Protein AF-A0A6L8KCR7-F1 (afdb_monomer_lite)

Secondary structure (DSSP, 8-state):
-----------S--EEEE-S-GGGS-HHHHHHHHHHHHTSPTT-EEEEEEETTT--HHHHHHHHHHHT--EEEEEEEETTEEEEEEE-

pLDDT: mean 77.05, std 13.51, range [42.22, 90.5]

Structure (mmCIF, N/CA/C/O backbone):
data_AF-A0A6L8KCR7-F1
#
_entry.id   AF-A0A6L8KCR7-F1
#
loop_
_atom_site.group_PDB
_atom_site.id
_atom_site.type_symbol
_atom_site.label_atom_id
_atom_site.label_alt_id
_atom_site.label_comp_id
_atom_site.label_asym_id
_atom_site.label_entity_id
_atom_site.label_seq_id
_atom_site.pdbx_PDB_ins_code
_atom_site.Cartn_x
_atom_site.Cartn_y
_atom_site.Cartn_z
_atom_site.occupancy
_atom_site.B_iso_or_equiv
_atom_site.auth_seq_id
_atom_site.auth_comp_id
_atom_site.auth_asym_id
_atom_site.auth_atom_id
_atom_site.pdbx_PDB_model_num
ATOM 1 N N . MET A 1 1 ? 7.601 -4.894 -40.136 1.00 48.38 1 MET A N 1
ATOM 2 C CA . MET A 1 1 ? 8.056 -5.992 -39.251 1.00 48.38 1 MET A CA 1
ATOM 3 C C . MET A 1 1 ? 9.519 -5.676 -38.979 1.00 48.38 1 MET A C 1
ATOM 5 O O . MET A 1 1 ? 10.293 -5.847 -39.901 1.00 48.38 1 MET A O 1
ATOM 9 N N . HIS A 1 2 ? 9.971 -5.063 -37.892 1.00 45.12 2 HIS A N 1
ATOM 10 C CA . HIS A 1 2 ? 9.460 -4.777 -36.555 1.00 45.12 2 HIS A CA 1
ATOM 11 C C . HIS A 1 2 ? 9.933 -3.356 -36.186 1.00 45.12 2 HIS A C 1
ATOM 13 O O . HIS A 1 2 ? 11.135 -3.145 -36.137 1.00 45.12 2 HIS A O 1
ATOM 19 N N . ASP A 1 3 ? 9.026 -2.426 -35.891 1.00 43.12 3 ASP A N 1
ATOM 20 C CA . ASP A 1 3 ? 9.362 -1.122 -35.281 1.00 43.12 3 ASP A CA 1
ATOM 21 C C . ASP A 1 3 ? 8.444 -0.902 -34.065 1.00 43.12 3 ASP A C 1
ATOM 23 O O . ASP A 1 3 ? 7.755 0.103 -33.928 1.00 43.12 3 ASP A O 1
ATOM 27 N N . LEU A 1 4 ? 8.350 -1.932 -33.216 1.00 48.66 4 LEU A N 1
ATOM 28 C CA . LEU A 1 4 ? 7.559 -1.946 -31.977 1.00 48.66 4 LEU A CA 1
ATOM 29 C C . LEU A 1 4 ? 8.409 -2.404 -30.778 1.00 48.66 4 LEU A C 1
ATOM 31 O O . LEU A 1 4 ? 7.888 -3.031 -29.864 1.00 48.66 4 LEU A O 1
ATOM 35 N N . ASP A 1 5 ? 9.712 -2.113 -30.791 1.00 45.81 5 ASP A N 1
ATOM 36 C CA . ASP A 1 5 ? 10.626 -2.413 -29.672 1.00 45.81 5 ASP A CA 1
ATOM 37 C C . ASP A 1 5 ? 11.211 -1.134 -29.029 1.00 45.81 5 ASP A C 1
ATOM 39 O O . ASP A 1 5 ? 12.002 -1.198 -28.100 1.00 45.81 5 ASP A O 1
ATOM 43 N N . GLU A 1 6 ? 10.779 0.058 -29.465 1.00 43.47 6 GLU A N 1
ATOM 44 C CA . GLU A 1 6 ? 11.151 1.351 -28.854 1.00 43.47 6 GLU A CA 1
ATOM 45 C C . GLU A 1 6 ? 10.126 1.862 -27.825 1.00 43.47 6 GLU A C 1
ATOM 47 O O . GLU A 1 6 ? 10.118 3.030 -27.445 1.00 43.47 6 GLU A O 1
ATOM 52 N N . LEU A 1 7 ? 9.294 0.969 -27.287 1.00 43.84 7 LEU A N 1
ATOM 53 C CA . LEU A 1 7 ? 8.760 1.147 -25.937 1.00 43.84 7 LEU A CA 1
ATOM 54 C C . LEU A 1 7 ? 9.637 0.356 -24.967 1.00 43.84 7 LEU A C 1
ATOM 56 O O . LEU A 1 7 ? 9.152 -0.485 -24.210 1.00 43.84 7 LEU A O 1
ATOM 60 N N . GLN A 1 8 ? 10.940 0.662 -24.952 1.00 48.81 8 GLN A N 1
ATOM 61 C CA . GLN A 1 8 ? 11.699 0.544 -23.715 1.00 48.81 8 GLN A CA 1
ATOM 62 C C . GLN A 1 8 ? 10.977 1.428 -22.701 1.00 48.81 8 GLN A C 1
ATOM 64 O O . GLN A 1 8 ? 11.121 2.648 -22.685 1.00 48.81 8 GLN A O 1
ATOM 69 N N . GLN A 1 9 ? 10.090 0.770 -21.952 1.00 50.84 9 GLN A N 1
ATOM 70 C CA . GLN A 1 9 ? 9.982 0.845 -20.509 1.00 50.84 9 GLN A CA 1
ATOM 71 C C . GLN A 1 9 ? 10.508 2.170 -19.990 1.00 50.84 9 GLN A C 1
ATOM 73 O O . GLN A 1 9 ? 11.715 2.404 -20.025 1.00 50.84 9 GLN A O 1
ATOM 78 N N . CYS A 1 10 ? 9.618 3.005 -19.458 1.00 42.22 10 CYS A N 1
ATOM 79 C CA . CYS A 1 10 ? 10.024 4.033 -18.515 1.00 42.22 10 CYS A CA 1
ATOM 80 C C . CYS A 1 10 ? 10.962 3.354 -17.498 1.00 42.22 10 CYS A C 1
ATOM 82 O O . CYS A 1 10 ? 10.515 2.603 -16.634 1.00 42.22 10 CYS A O 1
ATOM 84 N N . GLY A 1 11 ? 12.276 3.502 -17.698 1.00 49.38 11 GLY A N 1
ATOM 85 C CA . GLY A 1 11 ? 13.315 2.692 -17.053 1.00 49.38 11 GLY A CA 1
ATOM 86 C C . GLY A 1 11 ? 13.530 3.083 -15.597 1.00 49.38 11 GLY A C 1
ATOM 87 O O . GLY A 1 11 ? 14.525 2.708 -14.985 1.00 49.38 11 GLY A O 1
ATOM 88 N N . ALA A 1 12 ? 12.618 3.884 -15.054 1.00 60.53 12 ALA A N 1
ATOM 89 C CA . ALA A 1 12 ? 12.568 4.229 -13.660 1.00 60.53 12 ALA A CA 1
ATOM 90 C C . ALA A 1 12 ? 11.710 3.186 -12.944 1.00 60.53 12 ALA A C 1
ATOM 92 O O . ALA A 1 12 ? 10.522 3.037 -13.227 1.00 60.53 12 ALA A O 1
ATOM 93 N N . ALA A 1 13 ? 12.327 2.489 -11.995 1.00 66.75 13 ALA A N 1
ATOM 94 C CA . ALA A 1 13 ? 11.622 1.736 -10.972 1.00 66.75 13 ALA A CA 1
ATOM 95 C C . ALA A 1 13 ? 10.457 2.566 -10.408 1.00 66.75 13 ALA A C 1
ATOM 97 O O . ALA A 1 13 ? 10.669 3.662 -9.876 1.00 66.75 13 ALA A O 1
ATOM 98 N N . ALA A 1 14 ? 9.230 2.053 -10.506 1.00 77.19 14 ALA A N 1
ATOM 99 C CA . ALA A 1 14 ? 8.082 2.722 -9.914 1.00 77.19 14 ALA A CA 1
ATOM 100 C C . ALA A 1 14 ? 8.212 2.667 -8.388 1.00 77.19 14 ALA A C 1
ATOM 102 O O . ALA A 1 14 ? 8.451 1.606 -7.818 1.00 77.19 14 ALA A O 1
ATOM 103 N N . ASN A 1 15 ? 8.077 3.810 -7.714 1.00 81.81 15 ASN A N 1
ATOM 104 C CA . ASN A 1 15 ? 8.065 3.883 -6.254 1.00 81.81 15 ASN A CA 1
ATOM 105 C C . ASN A 1 15 ? 6.643 4.199 -5.791 1.00 81.81 15 ASN A C 1
ATOM 107 O O . ASN A 1 15 ? 6.263 5.364 -5.653 1.00 81.81 15 ASN A O 1
ATOM 111 N N . LEU A 1 16 ? 5.839 3.154 -5.602 1.00 84.25 16 LEU A N 1
ATOM 112 C CA . LEU A 1 16 ? 4.455 3.302 -5.179 1.00 84.25 16 LEU A CA 1
ATOM 113 C C . LEU A 1 16 ? 4.393 3.416 -3.656 1.00 84.25 16 LEU A C 1
ATOM 115 O O . LEU A 1 16 ? 4.870 2.539 -2.938 1.00 84.25 16 LEU A O 1
ATOM 119 N N . LYS A 1 17 ? 3.787 4.489 -3.152 1.00 85.38 17 LYS A N 1
ATOM 120 C CA . LYS A 1 17 ? 3.509 4.651 -1.723 1.00 85.38 17 LYS A CA 1
ATOM 121 C C . LYS A 1 17 ? 2.014 4.700 -1.509 1.00 85.38 17 LYS A C 1
ATOM 123 O O . LYS A 1 17 ? 1.349 5.618 -1.980 1.00 85.38 17 LYS A O 1
ATOM 128 N N . TRP A 1 18 ? 1.508 3.723 -0.779 1.00 80.00 18 TRP A N 1
ATOM 129 C CA . TRP A 1 18 ? 0.097 3.568 -0.503 1.00 80.00 18 TRP A CA 1
ATOM 130 C C . TRP A 1 18 ? -0.129 3.567 1.005 1.00 80.00 18 TRP A C 1
ATOM 132 O O . TRP A 1 18 ? -0.182 2.521 1.639 1.00 80.00 18 TRP A O 1
ATOM 142 N N . LEU A 1 19 ? -0.175 4.774 1.577 1.00 79.50 19 LEU A N 1
ATOM 143 C CA . LEU A 1 19 ? -0.244 4.998 3.020 1.00 79.50 19 LEU A CA 1
ATOM 144 C C . LEU A 1 19 ? -1.614 5.552 3.443 1.00 79.50 19 LEU A C 1
ATOM 146 O O . LEU A 1 19 ? -2.144 6.445 2.785 1.00 79.50 19 LEU A O 1
ATOM 150 N N . GLY A 1 20 ? -2.164 5.064 4.553 1.00 68.69 20 GLY A N 1
ATOM 151 C CA . GLY A 1 20 ? -3.388 5.540 5.201 1.00 68.69 20 GLY A CA 1
ATOM 152 C C . GLY A 1 20 ? -4.699 4.998 4.624 1.00 68.69 20 GLY A C 1
ATOM 153 O O . GLY A 1 20 ? -5.766 5.398 5.086 1.00 68.69 20 GLY A O 1
ATOM 154 N N . VAL A 1 21 ? -4.646 4.106 3.629 1.00 62.50 21 VAL A N 1
ATOM 155 C CA . VAL A 1 21 ? -5.844 3.582 2.940 1.00 62.50 21 VAL A CA 1
ATOM 156 C C . VAL A 1 21 ? -6.049 2.086 3.197 1.00 62.50 21 VAL A C 1
ATOM 158 O O . VAL A 1 21 ? -7.165 1.589 3.090 1.00 62.50 21 VAL A O 1
ATOM 161 N N . SER A 1 22 ? -4.998 1.354 3.576 1.00 62.38 22 SER A N 1
ATOM 162 C CA . SER A 1 22 ? -5.030 -0.111 3.697 1.00 62.38 22 SER A CA 1
ATOM 163 C C . SER A 1 22 ? -6.037 -0.632 4.729 1.00 62.38 22 SER A C 1
ATOM 165 O O . SER A 1 22 ? -6.628 -1.691 4.535 1.00 62.38 22 SER A O 1
ATOM 167 N N . ALA A 1 23 ? -6.273 0.131 5.803 1.00 62.84 23 ALA A N 1
ATOM 168 C CA . ALA A 1 23 ? -7.151 -0.261 6.900 1.00 62.84 23 ALA A CA 1
ATOM 169 C C . ALA A 1 23 ? -8.623 -0.389 6.471 1.00 62.84 23 ALA A C 1
ATOM 171 O O . ALA A 1 23 ? -9.413 -1.023 7.166 1.00 62.84 23 ALA A O 1
ATOM 172 N N . THR A 1 24 ? -9.002 0.204 5.335 1.00 65.19 24 THR A N 1
ATOM 173 C CA . THR A 1 24 ? -10.362 0.141 4.782 1.00 65.19 24 THR A CA 1
ATOM 174 C C . THR A 1 24 ? -10.461 -0.720 3.524 1.00 65.19 24 THR A C 1
ATOM 176 O O . THR A 1 24 ? -11.565 -0.949 3.024 1.00 65.19 24 THR A O 1
ATOM 179 N N . LEU A 1 25 ? -9.336 -1.221 3.013 1.00 64.94 25 LEU A N 1
ATOM 180 C CA . LEU A 1 25 ? -9.280 -1.955 1.758 1.00 64.94 25 LEU A CA 1
ATOM 181 C C . LEU A 1 25 ? -9.373 -3.460 1.972 1.00 64.94 25 LEU A C 1
ATOM 183 O O . LEU A 1 25 ? -8.823 -4.036 2.909 1.00 64.94 25 LEU A O 1
ATOM 187 N N . LYS A 1 26 ? -10.085 -4.109 1.054 1.00 75.00 26 LYS A N 1
ATOM 188 C CA . LYS A 1 26 ? -10.226 -5.562 1.039 1.00 75.00 26 LYS A CA 1
ATOM 189 C C . LYS A 1 26 ? -8.928 -6.216 0.553 1.00 75.00 26 LYS A C 1
ATOM 191 O O . LYS A 1 26 ? -8.248 -5.639 -0.297 1.00 75.00 26 LYS A O 1
ATOM 196 N N . PRO A 1 27 ? -8.624 -7.442 1.011 1.00 72.31 27 PRO A N 1
ATOM 197 C CA . PRO A 1 27 ? -7.477 -8.212 0.526 1.00 72.31 27 PRO A CA 1
ATOM 198 C C . PRO A 1 27 ? -7.447 -8.346 -1.003 1.00 72.31 27 PRO A C 1
ATOM 200 O O . PRO A 1 27 ? -6.371 -8.259 -1.586 1.00 72.31 27 PRO A O 1
ATOM 203 N N . ASP A 1 28 ? -8.604 -8.480 -1.659 1.00 80.06 28 ASP A N 1
ATOM 204 C CA . ASP A 1 28 ? -8.703 -8.563 -3.123 1.00 80.06 28 ASP A CA 1
ATOM 205 C C . ASP A 1 28 ? -8.166 -7.314 -3.843 1.00 80.06 28 ASP A C 1
ATOM 207 O O . ASP A 1 28 ? -7.471 -7.423 -4.853 1.00 80.06 28 ASP A O 1
ATOM 211 N N . GLU A 1 29 ? -8.439 -6.119 -3.309 1.00 81.06 29 GLU A N 1
ATOM 212 C CA . GLU A 1 29 ? -7.944 -4.858 -3.880 1.00 81.06 29 GLU A CA 1
ATOM 213 C C . GLU A 1 29 ? -6.426 -4.740 -3.697 1.00 81.06 29 GLU A C 1
ATOM 215 O O . GLU A 1 29 ? -5.714 -4.332 -4.616 1.00 81.06 29 GLU A O 1
ATOM 220 N N . VAL A 1 30 ? -5.916 -5.171 -2.537 1.00 78.75 30 VAL A N 1
ATOM 221 C CA . VAL A 1 30 ? -4.473 -5.229 -2.272 1.00 78.75 30 VAL A CA 1
ATOM 222 C C . VAL A 1 30 ? -3.793 -6.187 -3.248 1.00 78.75 30 VAL A C 1
ATOM 224 O O . VAL A 1 30 ? -2.802 -5.813 -3.867 1.00 78.75 30 VAL A O 1
ATOM 227 N N . MET A 1 31 ? -4.346 -7.385 -3.459 1.00 82.44 31 MET A N 1
ATOM 228 C CA . MET A 1 31 ? -3.816 -8.356 -4.425 1.00 82.44 31 MET A CA 1
ATOM 229 C C . MET A 1 31 ? -3.744 -7.785 -5.838 1.00 82.44 31 MET A C 1
ATOM 231 O O . MET A 1 31 ? -2.737 -7.968 -6.519 1.00 82.44 31 MET A O 1
ATOM 235 N N . ARG A 1 32 ? -4.790 -7.074 -6.269 1.00 84.25 32 ARG A N 1
ATOM 236 C CA . ARG A 1 32 ? -4.835 -6.464 -7.599 1.00 84.25 32 ARG A CA 1
ATOM 237 C C . ARG A 1 32 ? -3.720 -5.442 -7.794 1.00 84.25 32 ARG A C 1
ATOM 239 O O . ARG A 1 32 ? -3.076 -5.438 -8.835 1.00 84.25 32 ARG A O 1
ATOM 246 N N . ILE A 1 33 ? -3.465 -4.615 -6.784 1.00 83.50 33 ILE A N 1
ATOM 247 C CA . ILE A 1 33 ? -2.417 -3.590 -6.837 1.00 83.50 33 ILE A CA 1
ATOM 248 C C . ILE A 1 33 ? -1.024 -4.208 -6.737 1.00 83.50 33 ILE A C 1
ATOM 250 O O . ILE A 1 33 ? -0.127 -3.802 -7.471 1.00 83.50 33 ILE A O 1
ATOM 254 N N . LEU A 1 34 ? -0.838 -5.230 -5.898 1.00 84.19 34 LEU A N 1
ATOM 255 C CA . LEU A 1 34 ? 0.418 -5.982 -5.855 1.00 84.19 34 LEU A CA 1
ATOM 256 C C . LEU A 1 34 ? 0.727 -6.638 -7.205 1.00 84.19 34 LEU A C 1
ATOM 258 O O . LEU A 1 34 ? 1.872 -6.595 -7.646 1.00 84.19 34 LEU A O 1
ATOM 262 N N . GLN A 1 35 ? -0.283 -7.199 -7.874 1.00 85.19 35 GLN A N 1
ATOM 263 C CA . GLN A 1 35 ? -0.140 -7.772 -9.210 1.00 85.19 35 GLN A CA 1
ATOM 264 C C . GLN A 1 35 ? 0.202 -6.706 -10.261 1.00 85.19 35 GLN A C 1
ATOM 266 O O . GLN A 1 35 ? 1.073 -6.943 -11.093 1.00 85.19 35 GLN A O 1
ATOM 271 N N . ASP A 1 36 ? -0.431 -5.534 -10.206 1.00 83.88 36 ASP A N 1
ATOM 272 C CA . ASP A 1 36 ? -0.151 -4.421 -11.122 1.00 83.88 36 ASP A CA 1
ATOM 273 C C . ASP A 1 36 ? 1.299 -3.920 -10.982 1.00 83.88 36 ASP A C 1
ATOM 275 O O . ASP A 1 36 ? 2.025 -3.783 -11.969 1.00 83.88 36 ASP A O 1
ATOM 279 N N . VAL A 1 37 ? 1.776 -3.768 -9.741 1.00 82.38 37 VAL A N 1
ATOM 280 C CA . VAL A 1 37 ? 3.176 -3.411 -9.464 1.00 82.38 37 VAL A CA 1
ATOM 281 C C . VAL A 1 37 ? 4.133 -4.531 -9.864 1.00 82.38 37 VAL A C 1
ATOM 283 O O . VAL A 1 37 ? 5.211 -4.249 -10.378 1.00 82.38 37 VAL A O 1
ATOM 286 N N . ALA A 1 38 ? 3.756 -5.795 -9.677 1.00 82.69 38 ALA A N 1
ATOM 287 C CA . ALA A 1 38 ? 4.582 -6.918 -10.110 1.00 82.69 38 ALA A CA 1
ATOM 288 C C . ALA A 1 38 ? 4.715 -7.010 -11.640 1.00 82.69 38 ALA A C 1
ATOM 290 O O . ALA A 1 38 ? 5.712 -7.525 -12.140 1.00 82.69 38 ALA A O 1
ATOM 291 N N . CYS A 1 39 ? 3.738 -6.489 -12.389 1.00 80.12 39 CYS A N 1
ATOM 292 C CA . CYS A 1 39 ? 3.816 -6.347 -13.843 1.00 80.12 39 CYS A CA 1
ATOM 293 C C . CYS A 1 39 ? 4.657 -5.142 -14.302 1.00 80.12 39 CYS A C 1
ATOM 295 O O . CYS A 1 39 ? 4.944 -5.032 -15.497 1.00 80.12 39 CYS A O 1
ATOM 297 N N . CYS A 1 40 ? 5.050 -4.239 -13.398 1.00 78.50 40 CYS A N 1
ATOM 298 C CA . CYS A 1 40 ? 5.908 -3.102 -13.725 1.00 78.50 40 CYS A CA 1
ATOM 299 C C . CYS A 1 40 ? 7.378 -3.520 -13.923 1.00 78.50 40 CYS A C 1
ATOM 301 O O . CYS A 1 40 ? 7.781 -4.656 -13.681 1.00 78.50 40 CYS A O 1
ATOM 303 N N . THR A 1 41 ? 8.202 -2.570 -14.375 1.00 78.31 41 THR A N 1
ATOM 304 C CA . THR A 1 41 ? 9.642 -2.763 -14.596 1.00 78.31 41 THR A CA 1
ATOM 305 C C . THR A 1 41 ? 10.332 -3.339 -13.346 1.00 78.31 41 THR A C 1
ATOM 307 O O . THR A 1 41 ? 10.087 -2.830 -12.244 1.00 78.31 41 THR A O 1
ATOM 310 N N . PRO A 1 42 ? 11.231 -4.334 -13.490 1.00 79.75 42 PRO A N 1
ATOM 311 C CA . PRO A 1 42 ? 12.046 -4.843 -12.387 1.00 79.75 42 PRO A CA 1
ATOM 312 C C . PRO A 1 42 ? 12.772 -3.716 -11.647 1.00 79.75 42 PRO A C 1
ATOM 314 O O . PRO A 1 42 ? 13.269 -2.773 -12.265 1.00 79.75 42 PRO A O 1
ATOM 317 N N . GLY A 1 43 ? 12.828 -3.801 -10.322 1.00 83.25 43 GLY A N 1
ATOM 318 C CA . GLY A 1 43 ? 13.309 -2.742 -9.438 1.00 83.25 43 GLY A CA 1
ATOM 319 C C . GLY A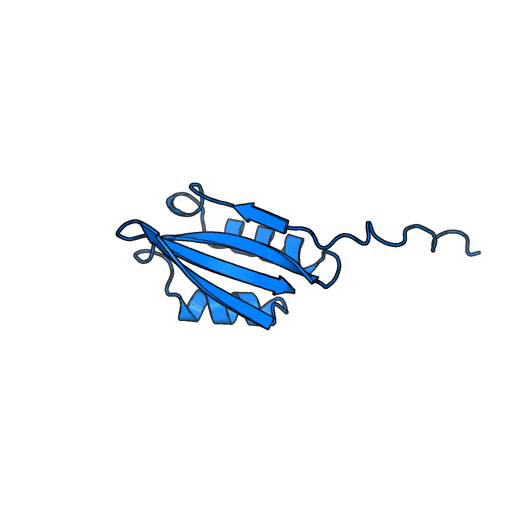 1 43 ? 12.203 -1.834 -8.901 1.00 83.25 43 GLY A C 1
ATOM 320 O O . GLY A 1 43 ? 12.475 -1.023 -8.015 1.00 83.25 43 GLY A O 1
ATOM 321 N N . SER A 1 44 ? 10.964 -1.964 -9.387 1.00 85.88 44 SER A N 1
ATOM 322 C CA . SER A 1 44 ? 9.812 -1.249 -8.831 1.00 85.88 44 SER A CA 1
ATOM 323 C C . SER A 1 44 ? 9.555 -1.676 -7.390 1.00 85.88 44 SER A C 1
ATOM 325 O O . SER A 1 44 ? 9.572 -2.861 -7.065 1.00 85.88 44 SER A O 1
ATOM 327 N N . SER A 1 45 ? 9.295 -0.705 -6.521 1.00 86.88 45 SER A N 1
ATOM 328 C CA . SER A 1 45 ? 9.024 -0.939 -5.111 1.00 86.88 45 SER A CA 1
ATOM 329 C C . SER A 1 45 ? 7.683 -0.360 -4.696 1.00 86.88 45 SER A C 1
ATOM 331 O O . SER A 1 45 ? 7.359 0.780 -5.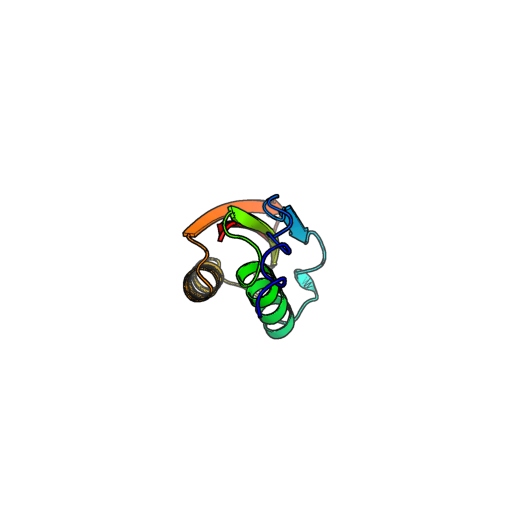030 1.00 86.88 45 SER A O 1
ATOM 333 N N . ILE A 1 46 ? 6.945 -1.115 -3.896 1.00 87.94 46 ILE A N 1
ATOM 334 C CA . ILE A 1 46 ? 5.713 -0.680 -3.253 1.00 87.94 46 ILE A CA 1
ATOM 335 C C . ILE A 1 46 ? 5.928 -0.583 -1.749 1.00 87.94 46 ILE A C 1
ATOM 337 O O . ILE A 1 46 ? 6.575 -1.431 -1.146 1.00 87.94 46 ILE A O 1
ATOM 341 N N . THR A 1 47 ? 5.402 0.468 -1.134 1.00 89.06 47 THR A N 1
ATOM 342 C CA . THR A 1 47 ? 5.333 0.629 0.318 1.00 89.06 47 THR A CA 1
ATOM 343 C C . THR A 1 47 ? 3.888 0.867 0.712 1.00 89.06 47 THR A C 1
ATOM 345 O O . THR A 1 47 ? 3.280 1.804 0.197 1.00 89.06 47 THR A O 1
ATOM 348 N N . PHE A 1 48 ? 3.347 0.064 1.621 1.00 86.25 48 PHE A N 1
ATOM 349 C CA . PHE A 1 48 ? 1.983 0.229 2.111 1.00 86.25 48 PHE A CA 1
ATOM 350 C C . PHE A 1 48 ? 1.877 -0.064 3.605 1.00 86.25 48 PHE A C 1
ATOM 352 O O . PHE A 1 48 ? 2.616 -0.895 4.135 1.00 86.25 48 PHE A O 1
ATOM 359 N N . ASP A 1 49 ? 0.997 0.654 4.302 1.00 87.62 49 ASP A N 1
ATOM 360 C CA . ASP A 1 49 ? 0.611 0.285 5.664 1.00 87.62 49 ASP A CA 1
ATOM 361 C C . ASP A 1 49 ? -0.375 -0.885 5.622 1.00 87.62 49 ASP A C 1
ATOM 363 O O . ASP A 1 49 ? -0.961 -1.162 4.584 1.00 87.62 49 ASP A O 1
ATOM 367 N N . TYR A 1 50 ? -0.550 -1.598 6.727 1.00 82.38 50 TYR A N 1
ATOM 368 C CA . TYR A 1 50 ? -1.561 -2.639 6.871 1.00 82.38 50 TYR A CA 1
ATOM 369 C C . TYR A 1 50 ? -2.015 -2.729 8.322 1.00 82.38 50 TYR A C 1
ATOM 371 O O . TYR A 1 50 ? -1.230 -2.555 9.255 1.00 82.38 50 TYR A O 1
ATOM 379 N N . ALA A 1 51 ? -3.292 -3.038 8.537 1.00 84.00 51 ALA A N 1
ATOM 380 C CA . ALA A 1 51 ? -3.797 -3.276 9.882 1.00 84.00 51 ALA A CA 1
ATOM 381 C C . ALA A 1 51 ? -3.301 -4.630 10.402 1.00 84.00 51 ALA A C 1
ATOM 383 O O . ALA A 1 51 ? -3.687 -5.671 9.868 1.00 84.00 51 ALA A O 1
ATOM 384 N N . LEU A 1 52 ? -2.523 -4.627 11.491 1.00 80.75 52 LEU A N 1
ATOM 385 C CA . LEU A 1 52 ? -2.030 -5.856 12.137 1.00 80.75 52 LEU A CA 1
ATOM 386 C C . LEU A 1 52 ? -3.177 -6.747 12.638 1.00 80.75 52 LEU A C 1
ATOM 388 O O . LEU A 1 52 ? -3.030 -7.959 12.752 1.00 80.75 52 LEU A O 1
ATOM 392 N N . ALA A 1 53 ? -4.339 -6.148 12.908 1.00 81.00 53 ALA A N 1
ATOM 393 C CA . ALA A 1 53 ? -5.555 -6.867 13.275 1.00 81.00 53 ALA A CA 1
ATOM 394 C C . ALA A 1 53 ? -6.187 -7.646 12.104 1.00 81.00 53 ALA A C 1
ATOM 396 O O . ALA A 1 53 ? -6.960 -8.568 12.339 1.00 81.00 53 ALA A O 1
ATOM 397 N N . THR A 1 54 ? -5.907 -7.263 10.853 1.00 79.00 54 THR A N 1
ATOM 398 C CA . THR A 1 54 ? -6.504 -7.864 9.643 1.00 79.00 54 THR A CA 1
ATOM 399 C C . THR A 1 54 ? -5.502 -8.719 8.875 1.00 79.00 54 THR A C 1
ATOM 401 O O . THR A 1 54 ? -5.844 -9.804 8.412 1.00 79.00 54 THR A O 1
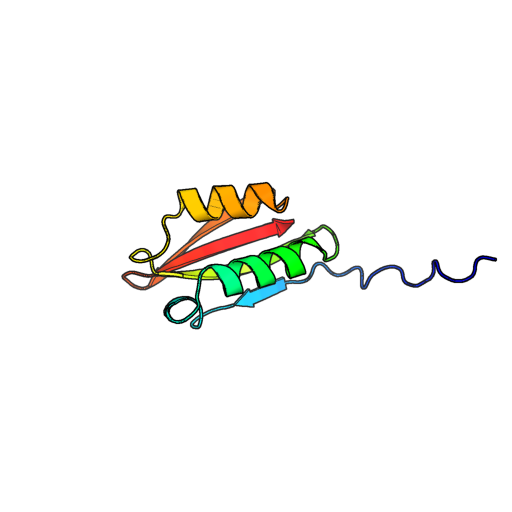ATOM 404 N N . PHE A 1 55 ? -4.259 -8.255 8.760 1.00 78.88 55 PHE A N 1
ATOM 405 C CA . PHE A 1 55 ? -3.211 -8.912 7.994 1.00 78.88 55 PHE A CA 1
ATOM 406 C C . PHE A 1 55 ? -2.054 -9.306 8.905 1.00 78.88 55 PHE A C 1
ATOM 408 O O . PHE A 1 55 ? -1.477 -8.473 9.602 1.00 78.88 55 PHE A O 1
ATOM 415 N N . GLN A 1 56 ? -1.688 -10.587 8.861 1.00 83.38 56 GLN A N 1
ATOM 416 C CA . GLN A 1 56 ? -0.463 -11.060 9.495 1.00 83.38 56 GLN A CA 1
ATOM 417 C C . GLN A 1 56 ? 0.740 -10.776 8.581 1.00 83.38 56 GLN A C 1
ATOM 419 O O . GLN A 1 56 ? 0.646 -11.037 7.378 1.00 83.38 56 GLN A O 1
ATOM 424 N N . PRO A 1 57 ? 1.886 -10.330 9.128 1.00 81.69 57 PRO A N 1
ATOM 425 C CA . PRO A 1 57 ? 3.087 -10.028 8.344 1.00 81.69 57 PRO A CA 1
ATOM 426 C C . PRO A 1 57 ? 3.541 -11.214 7.483 1.00 81.69 57 PRO A C 1
ATOM 428 O O . PRO A 1 57 ? 3.780 -11.048 6.292 1.00 81.69 57 PRO A O 1
ATOM 431 N N . GLN A 1 58 ? 3.527 -12.430 8.041 1.00 85.12 58 GLN A N 1
ATOM 432 C CA . GLN A 1 58 ? 3.923 -13.653 7.328 1.00 85.12 58 GLN A CA 1
ATOM 433 C C . GLN A 1 58 ? 3.042 -13.947 6.103 1.00 85.12 58 GLN A C 1
ATOM 435 O O . GLN A 1 58 ? 3.524 -14.460 5.095 1.00 85.12 58 GLN A O 1
ATOM 440 N N . MET A 1 59 ? 1.745 -13.621 6.176 1.00 84.00 59 MET A N 1
ATOM 441 C CA . MET A 1 59 ? 0.820 -13.799 5.053 1.00 84.00 59 MET A CA 1
ATOM 442 C C . MET A 1 59 ? 1.168 -12.828 3.921 1.00 84.00 59 MET A C 1
ATOM 444 O O . MET A 1 59 ? 1.245 -13.236 2.764 1.00 84.00 59 MET A O 1
ATOM 448 N N . LEU A 1 60 ? 1.415 -11.557 4.258 1.00 84.62 60 LEU A N 1
ATOM 449 C CA . LEU A 1 60 ? 1.809 -10.539 3.284 1.00 84.62 60 LEU A CA 1
ATOM 450 C C . LEU A 1 60 ? 3.142 -10.888 2.626 1.00 84.62 60 LEU A C 1
ATOM 452 O O . LEU A 1 60 ? 3.259 -10.777 1.410 1.00 84.62 60 LEU A O 1
ATOM 456 N N . GLU A 1 61 ? 4.116 -11.369 3.398 1.00 87.56 61 GLU A N 1
ATOM 457 C CA . GLU A 1 61 ? 5.398 -11.827 2.859 1.00 87.56 61 GLU A CA 1
ATOM 458 C C . GLU A 1 61 ? 5.229 -12.955 1.851 1.00 87.56 61 GLU A C 1
ATOM 460 O O . GLU A 1 61 ? 5.810 -12.911 0.766 1.00 87.56 61 GLU A O 1
ATOM 465 N N . HIS A 1 62 ? 4.405 -13.949 2.189 1.00 88.12 62 HIS A N 1
ATOM 466 C CA . HIS A 1 62 ? 4.134 -15.059 1.290 1.00 88.12 62 HIS A CA 1
ATOM 467 C C . HIS A 1 62 ? 3.484 -14.571 -0.008 1.00 88.12 62 HIS A C 1
ATOM 469 O O . HIS A 1 62 ? 3.946 -14.921 -1.090 1.00 88.12 62 HIS A O 1
ATOM 475 N N . MET A 1 63 ? 2.472 -13.703 0.089 1.00 86.44 63 MET A N 1
ATOM 476 C CA . MET A 1 63 ? 1.808 -13.116 -1.076 1.00 86.44 63 MET A CA 1
ATOM 477 C C . MET A 1 63 ? 2.787 -12.330 -1.952 1.00 86.44 63 MET A C 1
ATOM 479 O O . MET A 1 63 ? 2.866 -12.565 -3.153 1.00 86.44 63 MET A O 1
ATOM 483 N N . LEU A 1 64 ? 3.573 -11.432 -1.358 1.00 87.94 64 LEU A N 1
ATOM 484 C CA . LEU A 1 64 ? 4.593 -10.651 -2.057 1.00 87.94 64 LEU A CA 1
ATOM 485 C C . LEU A 1 64 ? 5.603 -11.563 -2.763 1.00 87.94 64 LEU A C 1
ATOM 487 O O . LEU A 1 64 ? 5.900 -11.370 -3.941 1.00 87.94 64 LEU A O 1
ATOM 491 N N . SER A 1 65 ? 6.072 -12.608 -2.085 1.00 88.25 65 SER A N 1
ATOM 492 C CA . SER A 1 65 ? 6.985 -13.581 -2.680 1.00 88.25 65 SER A CA 1
ATOM 493 C C . SER A 1 65 ? 6.352 -14.331 -3.860 1.00 88.25 65 SER A C 1
ATOM 495 O O . SER A 1 65 ? 7.020 -14.534 -4.875 1.00 88.25 65 SER A O 1
ATOM 497 N N . GLN A 1 66 ? 5.057 -14.670 -3.788 1.00 88.50 66 GLN A N 1
ATOM 498 C CA . GLN A 1 66 ? 4.329 -15.292 -4.902 1.00 88.50 66 GLN A CA 1
ATOM 499 C C . GLN A 1 66 ? 4.239 -14.390 -6.139 1.00 88.50 66 GLN A C 1
ATOM 501 O O . GLN A 1 66 ? 4.282 -14.896 -7.258 1.00 88.50 66 GLN A O 1
ATOM 506 N N . PHE A 1 67 ? 4.147 -13.071 -5.954 1.00 85.12 67 PHE A N 1
ATOM 507 C CA . PHE A 1 67 ? 4.140 -12.104 -7.056 1.00 85.12 67 PHE A CA 1
ATOM 508 C C . PHE A 1 67 ? 5.542 -11.763 -7.586 1.00 85.12 67 PHE A C 1
ATOM 510 O O . PHE A 1 67 ? 5.657 -11.062 -8.585 1.00 85.12 67 PHE A O 1
ATOM 517 N N . GLY A 1 68 ? 6.606 -12.278 -6.965 1.00 87.25 68 GLY A N 1
ATOM 518 C CA . GLY A 1 68 ? 7.985 -12.075 -7.414 1.00 87.25 68 GLY A CA 1
ATOM 519 C C . GLY A 1 68 ? 8.753 -10.990 -6.664 1.00 87.25 68 GLY A C 1
ATOM 520 O O . GLY A 1 68 ? 9.914 -10.760 -6.991 1.00 87.25 68 GLY A O 1
ATOM 521 N N . PHE A 1 69 ? 8.169 -10.380 -5.630 1.00 88.88 69 PHE A N 1
ATOM 522 C CA . PHE A 1 69 ? 8.887 -9.440 -4.773 1.00 88.88 69 PHE A CA 1
ATOM 523 C C . PHE A 1 69 ? 9.943 -10.173 -3.929 1.00 88.88 69 PHE A C 1
ATOM 525 O O . PHE A 1 69 ? 9.671 -11.225 -3.347 1.00 88.88 69 PHE A O 1
ATOM 532 N N . ARG A 1 70 ? 11.160 -9.617 -3.846 1.00 84.31 70 ARG A N 1
ATOM 533 C CA . ARG A 1 70 ? 12.316 -10.273 -3.190 1.00 84.31 70 ARG A CA 1
ATOM 534 C C . ARG A 1 70 ? 12.968 -9.473 -2.066 1.00 84.31 70 ARG A C 1
ATOM 536 O O . ARG A 1 70 ? 13.660 -10.061 -1.242 1.00 84.31 70 ARG A O 1
ATOM 543 N N . HIS A 1 71 ? 12.736 -8.166 -1.993 1.00 87.06 71 HIS A N 1
ATOM 544 C CA . HIS A 1 71 ? 13.276 -7.310 -0.932 1.00 87.06 71 HIS A CA 1
ATOM 545 C C . HIS A 1 71 ? 12.147 -6.794 -0.054 1.00 87.06 71 HIS A C 1
ATOM 547 O O . HIS A 1 71 ? 11.609 -5.724 -0.326 1.00 87.06 71 HIS A O 1
ATOM 553 N N . ILE A 1 72 ? 11.770 -7.580 0.954 1.00 89.06 72 ILE A N 1
ATOM 554 C CA . ILE A 1 72 ? 10.672 -7.248 1.859 1.00 89.06 72 ILE A CA 1
ATOM 555 C C . ILE A 1 72 ? 11.245 -6.660 3.150 1.00 89.06 72 ILE A C 1
ATOM 557 O O . ILE A 1 72 ? 11.993 -7.318 3.868 1.00 89.06 72 ILE A O 1
ATOM 561 N N . GLU A 1 73 ? 10.899 -5.410 3.430 1.00 89.50 73 GLU A N 1
ATOM 562 C CA . GLU A 1 73 ? 11.257 -4.683 4.642 1.00 89.50 73 GLU A CA 1
ATOM 563 C C . GLU A 1 73 ? 9.986 -4.383 5.436 1.00 89.50 73 GLU A C 1
ATOM 565 O O . GLU A 1 73 ? 9.030 -3.813 4.906 1.00 89.50 73 GLU A O 1
ATOM 570 N N . HIS A 1 74 ? 9.983 -4.731 6.719 1.00 86.25 74 HIS A N 1
ATOM 571 C CA . HIS A 1 74 ? 8.895 -4.394 7.634 1.00 86.25 74 HIS A CA 1
ATOM 572 C C . HIS A 1 74 ? 9.278 -3.163 8.445 1.00 86.25 74 HIS A C 1
ATOM 574 O O . HIS A 1 74 ? 10.389 -3.070 8.967 1.00 86.25 74 HIS A O 1
ATOM 580 N N . GLY A 1 75 ? 8.350 -2.225 8.559 1.00 82.88 75 GLY A N 1
ATOM 581 C CA . GLY A 1 75 ? 8.453 -1.053 9.412 1.00 82.88 75 GLY A CA 1
ATOM 582 C C . GLY A 1 75 ? 7.275 -0.965 10.375 1.00 82.88 75 GLY A C 1
ATOM 583 O O . GLY A 1 75 ? 6.256 -1.635 10.210 1.00 82.88 75 GLY A O 1
ATOM 584 N N . ASP A 1 76 ? 7.412 -0.099 11.370 1.00 76.50 76 ASP A N 1
ATOM 585 C CA . ASP A 1 76 ? 6.328 0.278 12.274 1.00 76.50 76 ASP A CA 1
ATOM 586 C C . ASP A 1 76 ? 5.750 1.619 11.801 1.00 76.50 76 ASP A C 1
ATOM 588 O O . ASP A 1 76 ? 6.506 2.569 11.575 1.00 76.50 76 ASP A O 1
ATOM 592 N N . ALA A 1 77 ? 4.436 1.684 11.564 1.00 70.56 77 ALA A N 1
ATOM 59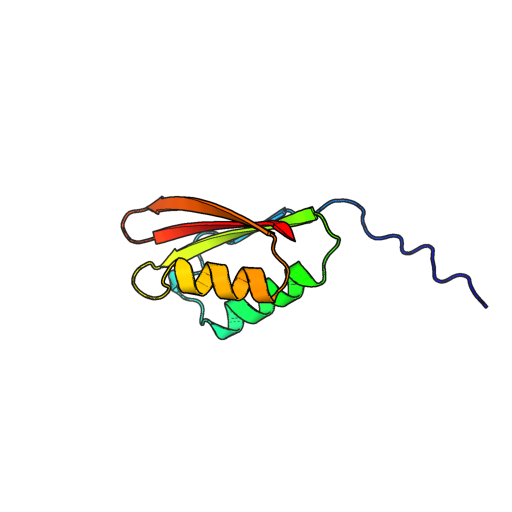3 C CA . ALA A 1 77 ? 3.780 2.912 11.106 1.00 70.56 77 ALA A CA 1
ATOM 594 C C . ALA A 1 77 ? 3.154 3.686 12.273 1.00 70.56 77 ALA A C 1
ATOM 596 O O . ALA A 1 77 ? 3.431 4.868 12.468 1.00 70.56 77 ALA A O 1
ATOM 597 N N . ALA A 1 78 ? 2.266 3.028 13.018 1.00 73.12 78 ALA A N 1
ATOM 598 C CA . ALA A 1 78 ? 1.529 3.582 14.148 1.00 73.12 78 ALA A CA 1
ATOM 599 C C . ALA A 1 78 ? 0.970 2.433 15.002 1.00 73.12 78 ALA A C 1
ATOM 601 O O . ALA A 1 78 ? 0.901 1.296 14.543 1.00 73.12 78 ALA A O 1
ATOM 602 N N . ALA A 1 79 ? 0.503 2.721 16.221 1.00 74.69 79 ALA A N 1
ATOM 603 C CA . ALA A 1 79 ? -0.063 1.707 17.113 1.00 74.69 79 ALA A CA 1
ATOM 604 C C . ALA A 1 79 ? -1.202 0.910 16.435 1.00 74.69 79 ALA A C 1
ATOM 606 O O . ALA A 1 79 ? -2.301 1.425 16.235 1.00 74.69 79 ALA A O 1
ATOM 607 N N . GLY A 1 80 ? -0.927 -0.355 16.090 1.00 79.06 80 GLY A N 1
ATOM 608 C CA . GLY A 1 80 ? -1.867 -1.269 15.424 1.00 79.06 80 GLY A CA 1
ATOM 609 C C . GLY A 1 80 ? -1.754 -1.346 13.894 1.00 79.06 80 GLY A C 1
ATOM 610 O O . GLY A 1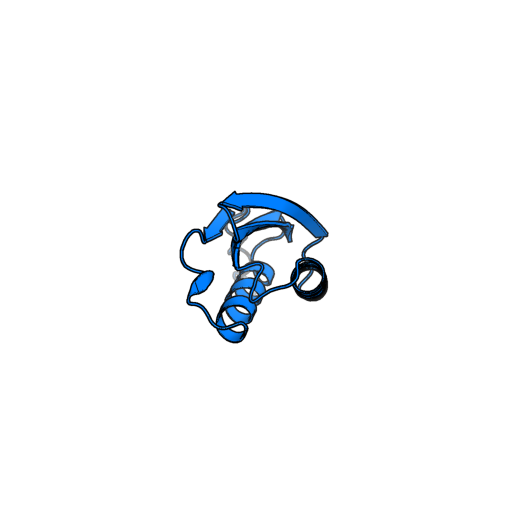 80 ? -2.455 -2.158 13.284 1.00 79.06 80 GLY A O 1
ATOM 611 N N . LEU A 1 81 ? -0.865 -0.561 13.279 1.00 84.81 81 LEU A N 1
ATOM 612 C CA . LEU A 1 81 ? -0.566 -0.594 11.847 1.00 84.81 81 LEU A CA 1
ATOM 613 C C . LEU A 1 81 ? 0.892 -1.001 11.611 1.00 84.81 81 LEU A C 1
ATOM 615 O O . LEU A 1 81 ? 1.817 -0.376 12.129 1.00 84.81 81 LEU A O 1
ATOM 619 N N . GLY A 1 82 ? 1.088 -2.021 10.783 1.00 86.44 82 GLY A N 1
ATOM 620 C CA . GLY A 1 82 ? 2.391 -2.360 10.232 1.00 86.44 82 GLY A CA 1
ATOM 621 C C . GLY A 1 82 ? 2.655 -1.561 8.962 1.00 86.44 82 GLY A C 1
ATOM 622 O O . GLY A 1 82 ? 1.726 -1.134 8.281 1.00 86.44 82 GLY A O 1
ATOM 623 N N . LEU A 1 83 ? 3.924 -1.361 8.634 1.00 88.19 83 LEU A N 1
ATOM 624 C CA . LEU A 1 83 ? 4.373 -0.862 7.340 1.00 88.19 83 LEU A CA 1
ATOM 625 C C . LEU A 1 83 ? 5.132 -1.982 6.643 1.00 88.19 83 LEU A C 1
ATOM 627 O O . LEU A 1 83 ? 5.924 -2.677 7.273 1.00 88.19 83 LEU A O 1
ATOM 631 N N . ILE A 1 84 ? 4.931 -2.152 5.346 1.00 88.69 84 ILE A N 1
ATOM 632 C CA . ILE A 1 84 ? 5.734 -3.078 4.556 1.00 88.69 84 ILE A CA 1
ATOM 633 C C . ILE A 1 84 ? 6.183 -2.402 3.278 1.00 88.69 84 ILE A C 1
ATOM 635 O O . ILE A 1 84 ? 5.438 -1.651 2.646 1.00 88.69 84 ILE A O 1
ATOM 639 N N . LYS A 1 85 ? 7.427 -2.663 2.909 1.00 90.19 85 LYS A N 1
ATOM 640 C CA . LYS A 1 85 ? 8.025 -2.242 1.656 1.00 90.19 85 LYS A CA 1
ATOM 641 C C . LYS A 1 85 ? 8.538 -3.472 0.932 1.00 90.19 85 LYS A C 1
ATOM 643 O O . LYS A 1 85 ? 9.193 -4.307 1.538 1.00 90.19 85 LYS A O 1
ATOM 648 N N . ALA A 1 86 ? 8.238 -3.577 -0.351 1.00 90.50 86 ALA A N 1
ATOM 649 C CA . ALA A 1 86 ? 8.607 -4.709 -1.179 1.00 90.50 86 ALA A CA 1
ATOM 650 C C . ALA A 1 86 ? 9.111 -4.224 -2.537 1.00 90.50 86 ALA A C 1
ATOM 652 O O . ALA A 1 86 ? 8.540 -3.287 -3.089 1.00 90.50 86 ALA A O 1
ATOM 653 N N . THR A 1 87 ? 10.134 -4.877 -3.088 1.00 89.56 87 THR A N 1
ATOM 654 C CA . THR A 1 87 ? 10.664 -4.591 -4.436 1.00 89.56 87 THR A CA 1
ATOM 655 C C . THR A 1 87 ? 10.597 -5.830 -5.322 1.00 89.56 87 THR A C 1
ATOM 657 O O . THR A 1 87 ? 10.954 -6.917 -4.850 1.00 89.56 87 THR A O 1
ATOM 660 N N . VAL A 1 88 ? 10.121 -5.656 -6.561 1.00 85.25 88 VAL A N 1
ATOM 661 C CA . VAL A 1 88 ? 10.067 -6.689 -7.611 1.00 85.25 88 VAL A CA 1
ATOM 662 C C . VA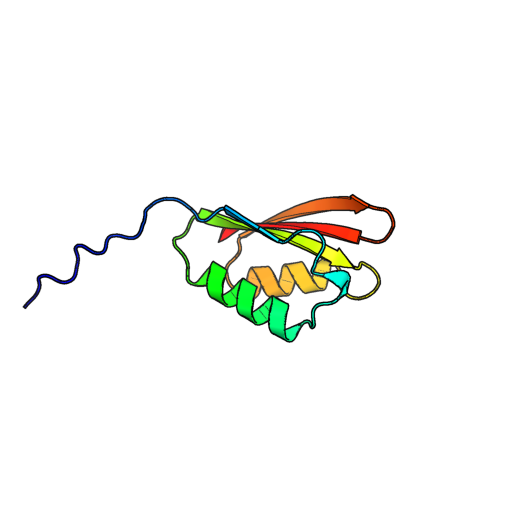L A 1 88 ? 11.392 -6.809 -8.352 1.00 85.25 88 VAL A C 1
ATOM 664 O O . VAL A 1 88 ? 12.043 -5.760 -8.567 1.00 85.25 88 VAL A O 1
#

Organism: NCBI:txid2692175

Sequence (88 aa):
MHDLDELQQCGAAANLKWLGVSATLKPDEVMRILQDVACCTPGSSITFDYALATFQPQMLEHMLSQFGFRHIEHGDAAAGLGLIKATV

Radius of gyration: 14.67 Å; chains: 1; bounding box: 24×21×56 Å

Foldseek 3Di:
DDPPPVPPAPQDAAEAEAEDCQAPDDPVVVLVVLLVSLPHDAFHKYKYKHFCVVDPPVNVVVSNVVSPWDDWDWDDDDVRIIMIMTGD